Protein AF-A0AAV0XR40-F1 (afdb_monomer_lite)

Organism: NCBI:txid13131

Foldseek 3Di:
DDDPPADVVNVLVVLLVCLVVLVVVVVVDPDPVVSCVVPVCCVDPCSVVSVQSNVCVVPVVDPTPVVVCVVCLVVLLVVLVVQQDDPVLVVLSVVCVVCVVPDDPVRSVVNSVLSVLRRDFQPDWDFDDDPPPDTDTDRVSNVVSVVVVVVVVVVD

Radius of gyration: 19.57 Å; chains: 1; bounding box: 43×39×58 Å

Sequence (156 aa):
MHDKNCSFPDLENNWKATTNYRLNEIQKASTTSDILNKWIGFTLPLGYRLIDIDFCTLYPNCPNLVSIFEEKSEKLMDLLNEKIKDKSSLIIFESLKNSSNIICQNGKNTVLFYLLHAIFVPTSKKVTNYDKGKISLVKYSIRLSEQLYDLQKFSL

Structure (mmCIF, N/CA/C/O backbone):
data_AF-A0AAV0XR40-F1
#
_entry.id   AF-A0AAV0XR40-F1
#
loop_
_atom_site.group_PDB
_atom_site.id
_atom_site.type_symbol
_atom_site.label_atom_id
_atom_site.label_alt_id
_atom_site.label_comp_id
_atom_site.label_asym_id
_atom_site.label_entity_id
_atom_site.label_seq_id
_atom_site.pdbx_PDB_ins_code
_atom_site.Cartn_x
_atom_site.Cartn_y
_atom_site.Cartn_z
_atom_site.occupancy
_atom_site.B_iso_or_equiv
_atom_site.auth_seq_id
_atom_site.auth_comp_id
_atom_site.auth_asym_id
_atom_site.auth_atom_id
_atom_site.pdbx_PDB_model_num
ATOM 1 N N . MET A 1 1 ? 21.177 -3.750 -6.651 1.00 48.56 1 MET A N 1
ATOM 2 C CA . MET A 1 1 ? 22.154 -2.919 -7.389 1.00 48.56 1 MET A CA 1
ATOM 3 C C . MET A 1 1 ? 21.515 -1.563 -7.625 1.00 48.56 1 MET A C 1
ATOM 5 O O . MET A 1 1 ? 20.610 -1.483 -8.439 1.00 48.56 1 MET A O 1
ATOM 9 N N . HIS A 1 2 ? 21.907 -0.533 -6.879 1.00 54.31 2 HIS A N 1
ATOM 10 C CA . HIS A 1 2 ? 21.575 0.848 -7.228 1.00 54.31 2 HIS A CA 1
ATOM 11 C C . HIS A 1 2 ? 22.885 1.509 -7.617 1.00 54.31 2 HIS A C 1
ATOM 13 O O . HIS A 1 2 ? 23.748 1.726 -6.766 1.00 54.31 2 HIS A O 1
ATOM 19 N N . ASP A 1 3 ? 23.052 1.768 -8.908 1.00 62.16 3 ASP A N 1
ATOM 20 C CA . ASP A 1 3 ? 24.117 2.639 -9.375 1.00 62.16 3 ASP A CA 1
ATOM 21 C C . ASP A 1 3 ? 23.765 4.061 -8.925 1.00 62.16 3 ASP A C 1
ATOM 23 O O . ASP A 1 3 ? 22.676 4.558 -9.215 1.00 62.16 3 ASP A O 1
ATOM 27 N N . LYS A 1 4 ? 24.631 4.695 -8.130 1.00 64.38 4 LYS A N 1
ATOM 28 C CA . LYS A 1 4 ? 24.392 6.046 -7.596 1.00 64.38 4 LYS A CA 1
ATOM 29 C C . LYS A 1 4 ? 24.312 7.109 -8.701 1.00 64.38 4 LYS A C 1
ATOM 31 O O . LYS A 1 4 ? 23.841 8.205 -8.423 1.00 64.38 4 LYS A O 1
ATOM 36 N N . ASN A 1 5 ? 24.712 6.769 -9.928 1.00 71.56 5 ASN A N 1
ATOM 37 C CA . ASN A 1 5 ? 24.687 7.654 -11.090 1.00 71.56 5 ASN A CA 1
ATOM 38 C C . ASN A 1 5 ? 23.484 7.421 -12.024 1.00 71.56 5 ASN A C 1
ATOM 40 O O . ASN A 1 5 ? 23.393 8.061 -13.067 1.00 71.56 5 ASN A O 1
ATOM 44 N N . CYS A 1 6 ? 22.565 6.512 -11.682 1.00 79.50 6 CYS A N 1
ATOM 45 C CA . CYS A 1 6 ? 21.383 6.223 -12.494 1.00 79.50 6 CYS A CA 1
ATOM 46 C C . CYS A 1 6 ? 20.291 7.279 -12.262 1.00 79.50 6 CYS A C 1
ATOM 48 O O . CYS A 1 6 ? 19.894 7.524 -11.118 1.00 79.50 6 CYS A O 1
ATOM 50 N N . SER A 1 7 ? 19.790 7.900 -13.334 1.00 89.12 7 SER A N 1
ATOM 51 C CA . SER A 1 7 ? 18.655 8.817 -13.234 1.00 89.12 7 SER A CA 1
ATOM 52 C C . SER A 1 7 ? 17.369 8.051 -12.892 1.00 89.12 7 SER A C 1
ATOM 54 O O . SER A 1 7 ? 17.247 6.856 -13.165 1.00 89.12 7 SER A O 1
ATOM 56 N N . PHE A 1 8 ? 16.373 8.721 -12.304 1.00 89.88 8 PHE A N 1
ATOM 57 C CA . PHE A 1 8 ? 15.100 8.054 -12.006 1.00 89.88 8 PHE A CA 1
ATOM 58 C C . PHE A 1 8 ? 14.393 7.502 -13.267 1.00 89.88 8 PHE A C 1
ATOM 60 O O . PHE A 1 8 ? 13.914 6.372 -13.211 1.00 89.88 8 PHE A O 1
ATOM 67 N N . PRO A 1 9 ? 14.370 8.207 -14.417 1.00 92.25 9 PRO A N 1
ATOM 68 C CA . PRO A 1 9 ? 13.858 7.636 -15.668 1.00 92.25 9 PRO A CA 1
ATOM 69 C C . PRO A 1 9 ? 14.581 6.358 -16.120 1.00 92.25 9 PRO A C 1
ATOM 71 O O . PRO A 1 9 ? 13.934 5.393 -16.530 1.00 92.25 9 PRO A O 1
ATOM 74 N N . ASP A 1 10 ? 15.912 6.315 -16.010 1.00 92.06 10 ASP A N 1
ATOM 75 C CA . ASP A 1 10 ? 16.688 5.114 -16.348 1.00 92.06 10 ASP A CA 1
ATOM 76 C C . ASP A 1 10 ? 16.366 3.967 -15.387 1.00 92.06 10 ASP A C 1
ATOM 78 O O . ASP A 1 10 ? 16.205 2.815 -15.801 1.00 92.06 10 ASP A O 1
ATOM 82 N N . LEU A 1 11 ? 16.204 4.286 -14.100 1.00 92.75 11 LEU A N 1
ATOM 83 C CA . LEU A 1 11 ? 15.750 3.336 -13.096 1.00 92.75 11 LEU A CA 1
ATOM 84 C C . LEU A 1 11 ? 14.375 2.772 -13.454 1.00 92.75 11 LEU A C 1
ATOM 86 O O . LEU A 1 11 ? 14.224 1.558 -13.418 1.00 92.75 11 LEU A O 1
ATOM 90 N N . GLU A 1 12 ? 13.399 3.599 -13.837 1.00 94.62 12 GLU A N 1
ATOM 91 C CA . GLU A 1 12 ? 12.062 3.138 -14.238 1.00 94.62 12 GLU A CA 1
ATOM 92 C C . GLU A 1 12 ? 12.103 2.209 -15.454 1.00 94.62 12 GLU A C 1
ATOM 94 O O . GLU A 1 12 ? 11.424 1.180 -15.466 1.00 94.62 12 GLU A O 1
ATOM 99 N N . ASN A 1 13 ? 12.915 2.536 -16.462 1.00 94.62 13 ASN A N 1
ATOM 100 C CA . ASN A 1 13 ? 13.085 1.695 -17.648 1.00 94.62 13 ASN A CA 1
ATOM 101 C C . ASN A 1 13 ? 13.672 0.327 -17.279 1.00 94.62 13 ASN A C 1
ATOM 103 O O . ASN A 1 13 ? 13.127 -0.713 -17.661 1.00 94.62 13 ASN A O 1
ATOM 107 N N . ASN A 1 14 ? 14.724 0.319 -16.459 1.00 93.31 14 ASN A N 1
ATOM 108 C CA . ASN A 1 14 ? 15.316 -0.909 -15.934 1.00 93.31 14 ASN A CA 1
ATOM 109 C C . ASN A 1 14 ? 14.332 -1.680 -15.041 1.00 93.31 14 ASN A C 1
ATOM 111 O O . ASN A 1 14 ? 14.293 -2.913 -15.068 1.00 93.31 14 ASN A O 1
ATOM 115 N N . TRP A 1 15 ? 13.503 -0.971 -14.270 1.00 95.75 15 TRP A N 1
ATOM 116 C CA . TRP A 1 15 ? 12.488 -1.568 -13.408 1.00 95.75 15 TRP A CA 1
ATOM 117 C C . TRP A 1 15 ? 11.461 -2.333 -14.236 1.00 95.75 15 TRP A C 1
ATOM 119 O O . TRP A 1 15 ? 11.241 -3.511 -13.962 1.00 95.75 15 TRP A O 1
ATOM 129 N N . LYS A 1 16 ? 10.920 -1.709 -15.293 1.00 95.75 16 LYS A N 1
ATOM 130 C CA . LYS A 1 16 ? 9.979 -2.334 -16.239 1.00 95.75 16 LYS A CA 1
ATOM 131 C C . LYS A 1 16 ? 10.571 -3.575 -16.905 1.00 95.75 16 LYS A C 1
ATOM 133 O O . LYS A 1 16 ? 9.909 -4.605 -16.981 1.00 95.75 16 LYS A O 1
ATOM 138 N N . ALA A 1 17 ? 11.830 -3.504 -17.340 1.00 95.62 17 ALA A N 1
ATOM 139 C CA . ALA A 1 17 ? 12.509 -4.632 -17.981 1.00 95.62 17 ALA A CA 1
ATOM 140 C C . ALA A 1 17 ? 12.721 -5.829 -17.032 1.00 95.62 17 ALA A C 1
ATOM 142 O O . ALA A 1 17 ? 12.817 -6.971 -17.475 1.00 95.62 17 ALA A O 1
ATOM 143 N N . THR A 1 18 ? 12.781 -5.580 -15.721 1.00 95.69 18 THR A N 1
ATOM 144 C CA . THR A 1 18 ? 13.079 -6.595 -14.699 1.00 95.69 18 THR A CA 1
ATOM 145 C C . THR A 1 18 ? 11.859 -7.046 -13.894 1.00 95.69 18 THR A C 1
ATOM 147 O O . THR A 1 18 ? 12.010 -7.871 -12.991 1.00 95.69 18 THR A O 1
ATOM 150 N N . THR A 1 19 ? 10.651 -6.565 -14.214 1.00 96.44 19 THR A N 1
ATOM 151 C CA . THR A 1 19 ? 9.446 -6.782 -13.396 1.00 96.44 19 THR A CA 1
ATOM 152 C C . THR A 1 19 ? 9.135 -8.246 -13.131 1.00 96.44 19 THR A C 1
ATOM 154 O O . THR A 1 19 ? 9.009 -8.635 -11.975 1.00 96.44 19 THR A O 1
ATOM 157 N N . ASN A 1 20 ? 9.088 -9.095 -14.159 1.00 95.31 20 ASN A N 1
ATOM 158 C CA . ASN A 1 20 ? 8.744 -10.509 -13.968 1.00 95.31 20 ASN A CA 1
ATOM 159 C C . ASN A 1 20 ? 9.747 -11.241 -13.062 1.00 95.31 20 ASN A C 1
ATOM 161 O O . ASN A 1 20 ? 9.359 -12.036 -12.207 1.00 95.31 20 ASN A O 1
ATOM 165 N N . TYR A 1 21 ? 11.040 -10.938 -13.212 1.00 95.81 21 TYR A N 1
ATOM 166 C CA . TYR A 1 21 ? 12.083 -11.491 -12.351 1.00 95.81 21 TYR A CA 1
ATOM 167 C C . TYR A 1 21 ? 11.924 -11.006 -10.905 1.00 95.81 21 TYR A C 1
ATOM 169 O O . TYR A 1 21 ? 11.910 -11.815 -9.978 1.00 95.81 21 TYR A O 1
ATOM 177 N N . ARG A 1 22 ? 11.745 -9.695 -10.709 1.00 96.12 22 ARG A N 1
ATOM 178 C CA . ARG A 1 22 ? 11.548 -9.096 -9.386 1.00 96.12 22 ARG A CA 1
ATOM 179 C C . ARG A 1 22 ? 10.299 -9.633 -8.690 1.00 96.12 22 ARG A C 1
ATOM 181 O O . ARG A 1 22 ? 10.385 -9.979 -7.518 1.00 96.12 22 ARG A O 1
ATOM 188 N N . LEU A 1 23 ? 9.173 -9.753 -9.392 1.00 95.69 23 LEU A N 1
ATOM 189 C CA . LEU A 1 23 ? 7.925 -10.290 -8.842 1.00 95.69 23 LEU A CA 1
ATOM 190 C C . LEU A 1 23 ? 8.082 -11.742 -8.375 1.00 95.69 23 LEU A C 1
ATOM 192 O O . LEU A 1 23 ? 7.651 -12.078 -7.275 1.00 95.69 23 LEU A O 1
ATOM 196 N N . ASN A 1 24 ? 8.755 -12.586 -9.162 1.00 95.25 24 ASN A N 1
ATOM 197 C CA . ASN A 1 24 ? 9.062 -13.966 -8.776 1.00 95.25 24 ASN A CA 1
ATOM 198 C C . ASN A 1 24 ? 9.956 -14.037 -7.524 1.00 95.25 24 ASN A C 1
ATOM 200 O O . ASN A 1 24 ? 9.766 -14.899 -6.671 1.00 95.25 24 ASN A O 1
ATOM 204 N N . GLU A 1 25 ? 10.916 -13.121 -7.390 1.00 94.88 25 GLU A N 1
ATOM 205 C CA . GLU A 1 25 ? 11.760 -13.026 -6.193 1.00 94.88 25 GLU A CA 1
ATOM 206 C C . GLU A 1 25 ? 10.977 -12.532 -4.970 1.00 94.88 25 GLU A C 1
ATOM 208 O O . GLU A 1 25 ? 11.143 -13.071 -3.879 1.00 94.88 25 GLU A O 1
ATOM 213 N N . ILE A 1 26 ? 10.096 -11.542 -5.147 1.00 94.31 26 ILE A N 1
ATOM 214 C CA . ILE A 1 26 ? 9.221 -11.022 -4.087 1.00 94.31 26 ILE A CA 1
ATOM 215 C C . ILE A 1 26 ? 8.309 -12.129 -3.550 1.00 94.31 26 ILE A C 1
ATOM 217 O O . ILE A 1 26 ? 8.183 -12.273 -2.339 1.00 94.31 26 ILE A O 1
ATOM 221 N N . GLN A 1 27 ? 7.728 -12.950 -4.429 1.00 92.00 27 GLN A N 1
ATOM 222 C CA . GLN A 1 27 ? 6.870 -14.075 -4.035 1.00 92.00 27 GLN A CA 1
ATOM 223 C C . GLN A 1 27 ? 7.597 -15.131 -3.190 1.00 92.00 27 GLN A C 1
ATOM 225 O O . GLN A 1 27 ? 6.957 -15.851 -2.428 1.00 92.00 27 GLN A O 1
ATOM 230 N N . LYS A 1 28 ? 8.924 -15.232 -3.322 1.00 93.56 28 LYS A N 1
ATOM 231 C CA . LYS A 1 28 ? 9.761 -16.189 -2.583 1.00 93.56 28 LYS A CA 1
ATOM 232 C C . LYS A 1 28 ? 10.374 -15.603 -1.313 1.00 93.56 28 LYS A C 1
ATOM 234 O O . LYS A 1 28 ? 11.020 -16.337 -0.568 1.00 93.56 28 LYS A O 1
ATOM 239 N N . ALA A 1 29 ? 10.228 -14.302 -1.077 1.00 91.62 29 ALA A N 1
ATOM 240 C CA . ALA A 1 29 ? 10.832 -13.648 0.071 1.00 91.62 29 ALA A CA 1
ATOM 241 C C . ALA A 1 29 ? 10.120 -14.034 1.377 1.00 91.62 29 ALA A C 1
ATOM 243 O O . ALA A 1 29 ? 8.896 -14.125 1.441 1.00 91.62 29 ALA A O 1
ATOM 244 N N . SER A 1 30 ? 10.901 -14.223 2.441 1.00 89.50 30 SER A N 1
ATOM 245 C CA . SER A 1 30 ? 10.394 -14.560 3.775 1.00 89.50 30 SER A CA 1
ATOM 246 C C . SER A 1 30 ? 9.817 -13.362 4.521 1.00 89.50 30 SER A C 1
ATOM 248 O O . SER A 1 30 ? 8.893 -13.520 5.319 1.00 89.50 30 SER A O 1
ATOM 250 N N . THR A 1 31 ? 10.374 -12.167 4.305 1.00 88.94 31 THR A N 1
ATOM 251 C CA . THR A 1 31 ? 9.967 -10.955 5.018 1.00 88.94 31 THR A CA 1
ATOM 252 C C . THR A 1 31 ? 9.937 -9.736 4.104 1.00 88.94 31 THR A C 1
ATOM 254 O O . THR A 1 31 ? 10.660 -9.650 3.110 1.00 88.94 31 THR A O 1
ATOM 257 N N . THR A 1 32 ? 9.141 -8.736 4.487 1.00 88.44 32 THR A N 1
ATOM 258 C CA . THR A 1 32 ? 9.124 -7.429 3.816 1.00 88.44 32 THR A CA 1
ATOM 259 C C . THR A 1 32 ? 10.486 -6.736 3.883 1.00 88.44 32 THR A C 1
ATOM 261 O O . THR A 1 32 ? 10.891 -6.088 2.922 1.00 88.44 32 THR A O 1
ATOM 264 N N . SER A 1 33 ? 11.231 -6.904 4.980 1.00 90.56 33 SER A N 1
ATOM 265 C CA . SER A 1 33 ? 12.575 -6.335 5.123 1.00 90.56 33 SER A CA 1
ATOM 266 C C . SER A 1 33 ? 13.551 -6.901 4.091 1.00 90.56 33 SER A C 1
ATOM 268 O O . SER A 1 33 ? 14.320 -6.139 3.511 1.00 90.56 33 SER A O 1
ATOM 270 N N . ASP A 1 34 ? 13.487 -8.204 3.797 1.00 91.69 34 ASP A N 1
ATOM 271 C CA . ASP A 1 34 ? 14.332 -8.831 2.768 1.00 91.69 34 ASP A CA 1
ATOM 272 C C . ASP A 1 34 ? 14.064 -8.222 1.385 1.00 91.69 34 ASP A C 1
ATOM 274 O O . ASP A 1 34 ? 14.996 -7.937 0.627 1.00 91.69 34 ASP A O 1
ATOM 278 N N . ILE A 1 35 ? 12.788 -7.959 1.080 1.00 93.25 35 ILE A N 1
ATOM 279 C CA . ILE A 1 35 ? 12.368 -7.306 -0.164 1.00 93.25 35 ILE A CA 1
ATOM 280 C C . ILE A 1 35 ? 12.940 -5.889 -0.241 1.00 93.25 35 ILE A C 1
ATOM 282 O O . ILE A 1 35 ? 13.577 -5.551 -1.237 1.00 93.25 35 ILE A O 1
ATOM 286 N N . LEU A 1 36 ? 12.744 -5.074 0.800 1.00 91.94 36 LEU A N 1
ATOM 287 C CA . LEU A 1 36 ? 13.175 -3.671 0.818 1.00 91.94 36 LEU A CA 1
ATOM 288 C C . LEU A 1 36 ? 14.702 -3.530 0.780 1.00 91.94 36 LEU A C 1
ATOM 290 O O . LEU A 1 36 ? 15.219 -2.653 0.092 1.00 91.94 36 LEU A O 1
ATOM 294 N N . ASN A 1 37 ? 15.429 -4.431 1.445 1.00 91.06 37 ASN A N 1
ATOM 295 C CA . ASN A 1 37 ? 16.893 -4.448 1.432 1.00 91.06 37 ASN A CA 1
ATOM 296 C C . ASN A 1 37 ? 17.459 -4.851 0.063 1.00 91.06 37 ASN A C 1
ATOM 298 O O . ASN A 1 37 ? 18.492 -4.334 -0.363 1.00 91.06 37 ASN A O 1
ATOM 302 N N . LYS A 1 38 ? 16.799 -5.774 -0.647 1.00 92.25 38 LYS A N 1
ATOM 303 C CA . LYS A 1 38 ? 17.227 -6.217 -1.982 1.00 92.25 38 LYS A CA 1
ATOM 304 C C . LYS A 1 38 ? 16.838 -5.217 -3.073 1.00 92.25 38 LYS A C 1
ATOM 306 O O . LYS A 1 38 ? 17.646 -4.907 -3.953 1.00 92.25 38 LYS A O 1
ATOM 311 N N . TRP A 1 39 ? 15.615 -4.700 -3.001 1.00 92.94 39 TRP A N 1
ATOM 312 C CA . TRP A 1 39 ? 14.998 -3.801 -3.974 1.00 92.94 39 TRP A CA 1
ATOM 313 C C . TRP A 1 39 ? 14.872 -2.387 -3.405 1.00 92.94 39 TRP A C 1
ATOM 315 O O . TRP A 1 39 ? 13.783 -1.824 -3.314 1.00 92.94 39 TRP A O 1
ATOM 325 N N . ILE A 1 40 ? 16.017 -1.785 -3.080 1.00 91.06 40 ILE A N 1
ATOM 326 C CA . ILE A 1 40 ? 16.108 -0.458 -2.444 1.00 91.06 40 ILE A CA 1
ATOM 327 C C . ILE A 1 40 ? 15.446 0.680 -3.236 1.00 91.06 40 ILE A C 1
ATOM 329 O O . ILE A 1 40 ? 15.197 1.747 -2.690 1.00 91.06 40 ILE A O 1
ATOM 333 N N . GLY A 1 41 ? 15.120 0.467 -4.516 1.00 91.31 41 GLY A N 1
ATOM 334 C CA . GLY A 1 41 ? 14.324 1.417 -5.297 1.00 91.31 41 GLY A CA 1
ATOM 335 C C . GLY A 1 41 ? 12.993 1.763 -4.621 1.00 91.31 41 GLY A C 1
ATOM 336 O O . GLY A 1 41 ? 12.555 2.909 -4.689 1.00 91.31 41 GLY A O 1
ATOM 337 N N . PHE A 1 42 ? 12.390 0.816 -3.895 1.00 91.94 42 PHE A N 1
ATOM 338 C CA . PHE A 1 42 ? 11.147 1.046 -3.157 1.00 91.94 42 PHE A CA 1
ATOM 339 C C . PHE A 1 42 ? 11.279 2.063 -2.018 1.00 91.94 42 PHE A C 1
ATOM 341 O O . PHE A 1 42 ? 10.280 2.667 -1.641 1.00 91.94 42 PHE A O 1
ATOM 348 N N . THR A 1 43 ? 12.484 2.285 -1.482 1.00 90.25 43 THR A N 1
ATOM 349 C CA . THR A 1 43 ? 12.714 3.224 -0.372 1.00 90.25 43 THR A CA 1
ATOM 350 C C . THR A 1 43 ? 13.096 4.630 -0.843 1.00 90.25 43 THR A C 1
ATOM 352 O O . THR A 1 43 ? 13.355 5.502 -0.017 1.00 90.25 43 THR A O 1
ATOM 355 N N . LEU A 1 44 ? 13.173 4.870 -2.156 1.00 91.06 44 LEU A N 1
ATOM 356 C CA . LEU A 1 44 ? 13.453 6.195 -2.714 1.00 91.06 44 LEU A CA 1
ATOM 357 C C . LEU A 1 44 ? 12.217 7.112 -2.610 1.00 91.06 44 LEU A C 1
ATOM 359 O O . LEU A 1 44 ? 11.094 6.608 -2.624 1.00 91.06 44 LEU A O 1
ATOM 363 N N . PRO A 1 45 ? 12.374 8.453 -2.618 1.00 88.44 45 PRO A N 1
ATOM 364 C CA . PRO A 1 45 ? 11.243 9.391 -2.560 1.00 88.44 45 PRO A CA 1
ATOM 365 C C . PRO A 1 45 ? 10.163 9.179 -3.638 1.00 88.44 45 PRO A C 1
ATOM 367 O O . PRO A 1 45 ? 8.989 9.447 -3.405 1.00 88.44 45 PRO A O 1
ATOM 370 N N . LEU A 1 46 ? 10.543 8.667 -4.814 1.00 90.56 46 LEU A N 1
ATOM 371 C CA . LEU A 1 46 ? 9.627 8.312 -5.907 1.00 90.56 46 LEU A CA 1
ATOM 372 C C . LEU A 1 46 ? 9.423 6.793 -6.055 1.00 90.56 46 LEU A C 1
ATOM 374 O O . LEU A 1 46 ? 8.841 6.336 -7.037 1.00 90.56 46 LEU A O 1
ATOM 378 N N . GLY A 1 47 ? 9.870 6.001 -5.079 1.00 92.81 47 GLY A N 1
ATOM 379 C CA . GLY A 1 47 ? 9.826 4.538 -5.101 1.00 92.81 47 GLY A CA 1
ATOM 380 C C . GLY A 1 47 ? 8.417 3.960 -5.237 1.00 92.81 47 GLY A C 1
ATOM 381 O O . GLY A 1 47 ? 8.250 2.881 -5.799 1.00 92.81 47 GLY A O 1
ATOM 382 N N . TYR A 1 48 ? 7.381 4.699 -4.831 1.00 91.56 48 TYR A N 1
ATOM 383 C CA . TYR A 1 48 ? 5.987 4.292 -5.035 1.00 91.56 48 TYR A CA 1
ATOM 384 C C . TYR A 1 48 ? 5.622 4.119 -6.522 1.00 91.56 48 TYR A C 1
ATOM 386 O O . TYR A 1 48 ? 4.808 3.262 -6.847 1.00 91.56 48 TYR A O 1
ATOM 394 N N . ARG A 1 49 ? 6.262 4.855 -7.444 1.00 94.62 49 ARG A N 1
ATOM 395 C CA . ARG A 1 49 ? 6.068 4.676 -8.898 1.00 94.62 49 ARG A CA 1
ATOM 396 C C . ARG A 1 49 ? 6.597 3.327 -9.384 1.00 94.62 49 ARG A C 1
ATOM 398 O O . ARG A 1 49 ? 6.058 2.738 -10.313 1.00 94.62 49 ARG A O 1
ATOM 405 N N . LEU A 1 50 ? 7.640 2.822 -8.728 1.00 95.81 50 LEU A N 1
ATOM 406 C CA . LEU A 1 50 ? 8.213 1.508 -9.006 1.00 95.81 50 LEU A CA 1
ATOM 407 C C . LEU A 1 50 ? 7.288 0.383 -8.522 1.00 95.81 50 LEU A C 1
ATOM 409 O O . LEU A 1 50 ? 7.150 -0.631 -9.202 1.00 95.81 50 LEU A O 1
ATOM 413 N N . ILE A 1 51 ? 6.615 0.590 -7.384 1.00 94.75 51 ILE A N 1
ATOM 414 C CA . ILE A 1 51 ? 5.546 -0.299 -6.901 1.00 94.75 51 ILE A CA 1
ATOM 415 C C . ILE A 1 51 ? 4.380 -0.307 -7.895 1.00 94.75 51 ILE A C 1
ATOM 417 O O . ILE A 1 51 ? 3.829 -1.364 -8.183 1.00 94.75 51 ILE A O 1
ATOM 421 N N . ASP A 1 52 ? 4.029 0.851 -8.451 1.00 95.00 52 ASP A N 1
ATOM 422 C CA . ASP A 1 52 ? 2.930 0.965 -9.409 1.00 95.00 52 ASP A CA 1
ATOM 423 C C . ASP A 1 52 ? 3.206 0.206 -10.722 1.00 95.00 52 ASP A C 1
ATOM 425 O O . ASP A 1 52 ? 2.327 -0.477 -11.241 1.00 95.00 52 ASP A O 1
ATOM 429 N N . ILE A 1 53 ? 4.455 0.211 -11.209 1.00 95.94 53 ILE A N 1
ATOM 430 C CA . ILE A 1 53 ? 4.887 -0.633 -12.342 1.00 95.94 53 ILE A CA 1
ATOM 431 C C . ILE A 1 53 ? 4.637 -2.122 -12.053 1.00 95.94 53 ILE A C 1
ATOM 433 O O . ILE A 1 53 ? 4.121 -2.853 -12.907 1.00 95.94 53 ILE A O 1
ATOM 437 N N . ASP A 1 54 ? 5.005 -2.574 -10.854 1.00 95.81 54 ASP A N 1
ATOM 438 C CA . ASP A 1 54 ? 4.820 -3.962 -10.427 1.00 95.81 54 ASP A CA 1
ATOM 439 C C . ASP A 1 54 ? 3.326 -4.302 -10.288 1.00 95.81 54 ASP A C 1
ATOM 441 O O . ASP A 1 54 ? 2.881 -5.353 -10.755 1.00 95.81 54 ASP A O 1
ATOM 445 N N . PHE A 1 55 ? 2.534 -3.383 -9.728 1.00 95.44 55 PHE A N 1
ATOM 446 C CA . PHE A 1 55 ? 1.083 -3.508 -9.606 1.00 95.44 55 PHE A CA 1
ATOM 447 C C . PHE A 1 55 ? 0.402 -3.640 -10.973 1.00 95.44 55 PHE A C 1
ATOM 449 O O . PHE A 1 55 ? -0.343 -4.594 -11.187 1.00 95.44 55 PHE A O 1
ATOM 456 N N . CYS A 1 56 ? 0.694 -2.746 -11.918 1.00 95.06 56 CYS A N 1
ATOM 457 C CA . CYS A 1 56 ? 0.105 -2.773 -13.259 1.00 95.06 56 CYS A CA 1
ATOM 458 C C . CYS A 1 56 ? 0.516 -4.018 -14.057 1.00 95.06 56 CYS A C 1
ATOM 460 O O . CYS A 1 56 ? -0.235 -4.478 -14.913 1.00 95.06 56 CYS A O 1
ATOM 462 N N . THR A 1 57 ? 1.679 -4.605 -13.757 1.00 94.81 57 THR A N 1
ATOM 463 C CA . THR A 1 57 ? 2.088 -5.879 -14.369 1.00 94.81 57 THR A CA 1
ATOM 464 C C . THR A 1 57 ? 1.281 -7.060 -13.819 1.00 94.81 57 THR A C 1
ATOM 466 O O . THR A 1 57 ? 0.919 -7.957 -14.576 1.00 94.81 57 THR A O 1
ATOM 469 N N . LEU A 1 58 ? 0.966 -7.060 -12.519 1.00 94.12 58 LEU A N 1
ATOM 470 C CA . LEU A 1 58 ? 0.121 -8.085 -11.891 1.00 94.12 58 LEU A CA 1
ATOM 471 C C . LEU A 1 58 ? -1.368 -7.924 -12.235 1.00 94.12 58 LEU A C 1
ATOM 473 O O . LEU A 1 58 ? -2.085 -8.916 -12.354 1.00 94.12 58 LEU A O 1
ATOM 477 N N . TYR A 1 59 ? -1.829 -6.683 -12.392 1.00 94.69 59 TYR A N 1
ATOM 478 C CA . TYR A 1 59 ? -3.234 -6.326 -12.583 1.00 94.69 59 TYR A CA 1
ATOM 479 C C . TYR A 1 59 ? -3.405 -5.411 -13.807 1.00 94.69 59 TYR A C 1
ATOM 481 O O . TYR A 1 59 ? -3.737 -4.235 -13.656 1.00 94.69 59 TYR A O 1
ATOM 489 N N . PRO A 1 60 ? -3.235 -5.934 -15.036 1.00 92.94 60 PRO A N 1
ATOM 490 C CA . PRO A 1 60 ? -3.218 -5.124 -16.261 1.00 92.94 60 PRO A CA 1
ATOM 491 C C . PRO A 1 60 ? -4.554 -4.434 -16.578 1.00 92.94 60 PRO A C 1
ATOM 493 O O . PRO A 1 60 ? -4.590 -3.484 -17.353 1.00 92.94 60 PRO A O 1
ATOM 496 N N . ASN A 1 61 ? -5.653 -4.902 -15.981 1.00 93.25 61 ASN A N 1
ATOM 497 C CA . ASN A 1 61 ? -6.988 -4.324 -16.153 1.00 93.25 61 ASN A CA 1
ATOM 498 C C . ASN A 1 61 ? -7.313 -3.236 -15.114 1.00 93.25 61 ASN A C 1
ATOM 500 O O . ASN A 1 61 ? -8.417 -2.695 -15.119 1.00 93.25 61 ASN A O 1
ATOM 504 N N . CYS A 1 62 ? -6.394 -2.948 -14.193 1.00 91.19 62 CYS A N 1
ATOM 505 C CA . CYS A 1 62 ? -6.539 -1.883 -13.209 1.00 91.19 62 CYS A CA 1
ATOM 506 C C . CYS A 1 62 ? -5.757 -0.638 -13.662 1.00 91.19 62 CYS A C 1
ATOM 508 O O . CYS A 1 62 ? -4.686 -0.783 -14.244 1.00 91.19 62 CYS A O 1
ATOM 510 N N . PRO A 1 63 ? -6.255 0.584 -13.391 1.00 90.50 63 PRO A N 1
ATOM 511 C CA . PRO A 1 63 ? -5.611 1.813 -13.849 1.00 90.50 63 PRO A CA 1
ATOM 512 C C . PRO A 1 63 ? -4.231 2.034 -13.217 1.00 90.50 63 PRO A C 1
ATOM 514 O O . PRO A 1 63 ? -3.255 2.236 -13.929 1.00 90.50 63 PRO A O 1
ATOM 517 N N . ASN A 1 64 ? -4.167 2.038 -11.887 1.00 92.19 64 ASN A N 1
ATOM 518 C CA . ASN A 1 64 ? -2.957 2.115 -11.070 1.00 92.19 64 ASN A CA 1
ATOM 519 C C . ASN A 1 64 ? -3.346 1.850 -9.605 1.00 92.19 64 ASN A C 1
ATOM 521 O O . ASN A 1 64 ? -4.535 1.846 -9.257 1.00 92.19 64 ASN A O 1
ATOM 525 N N . LEU A 1 65 ? -2.355 1.632 -8.745 1.00 91.69 65 LEU A N 1
ATOM 526 C CA . LEU A 1 65 ? -2.567 1.317 -7.335 1.00 91.69 65 LEU A CA 1
ATOM 527 C C . LEU A 1 65 ? -3.297 2.444 -6.592 1.00 91.69 65 LEU A C 1
ATOM 529 O O . LEU A 1 65 ? -4.172 2.169 -5.773 1.00 91.69 65 LEU A O 1
ATOM 533 N N . VAL A 1 66 ? -2.951 3.702 -6.878 1.00 89.25 66 VAL A N 1
ATOM 534 C CA . VAL A 1 66 ? -3.483 4.876 -6.169 1.00 89.25 66 VAL A CA 1
ATOM 535 C C . VAL A 1 66 ? -4.977 5.038 -6.436 1.00 89.25 66 VAL A C 1
ATOM 537 O O . VAL A 1 66 ? -5.764 5.097 -5.497 1.00 89.25 66 VAL A O 1
ATOM 540 N N . SER A 1 67 ? -5.386 5.020 -7.704 1.00 89.75 67 SER A N 1
ATOM 541 C CA . SER A 1 67 ? -6.790 5.158 -8.100 1.00 89.75 67 SER A CA 1
ATOM 542 C C . SER A 1 67 ? -7.646 3.997 -7.595 1.00 89.75 67 SER A C 1
ATOM 544 O O . SER A 1 67 ? -8.771 4.204 -7.147 1.00 89.75 67 SER A O 1
ATOM 546 N N . ILE A 1 68 ? -7.114 2.768 -7.618 1.00 91.75 68 ILE A N 1
ATOM 547 C CA . ILE A 1 68 ? -7.815 1.620 -7.031 1.00 91.75 68 ILE A CA 1
ATOM 548 C C . ILE A 1 68 ? -7.960 1.790 -5.521 1.00 91.75 68 ILE A C 1
ATOM 550 O O . ILE A 1 68 ? -9.025 1.505 -4.977 1.00 91.75 68 ILE A O 1
ATOM 554 N N . PHE A 1 69 ? -6.918 2.251 -4.830 1.00 90.75 69 PHE A N 1
ATOM 555 C CA . PHE A 1 69 ? -6.996 2.477 -3.394 1.00 90.75 69 PHE A CA 1
ATOM 556 C C . PHE A 1 69 ? -8.064 3.518 -3.041 1.00 90.75 69 PHE A C 1
ATOM 558 O O . PHE A 1 69 ? -8.851 3.260 -2.137 1.00 90.75 69 PHE A O 1
ATOM 565 N N . GLU A 1 70 ? -8.151 4.627 -3.777 1.00 88.12 70 GLU A N 1
ATOM 566 C CA . GLU A 1 70 ? -9.199 5.641 -3.584 1.00 88.12 70 GLU A CA 1
ATOM 567 C C . GLU A 1 70 ? -10.613 5.069 -3.779 1.00 88.12 70 GLU A C 1
ATOM 569 O O . GLU A 1 70 ? -11.516 5.354 -2.997 1.00 88.12 70 GLU A O 1
ATOM 574 N N . GLU A 1 71 ? -10.816 4.191 -4.765 1.00 87.75 71 GLU A N 1
ATOM 575 C CA . GLU A 1 71 ? -12.107 3.513 -4.949 1.00 87.75 71 GLU A CA 1
ATOM 576 C C . GLU A 1 71 ? -12.428 2.564 -3.777 1.00 87.75 71 GLU A C 1
ATOM 578 O O . GLU A 1 71 ? -13.576 2.438 -3.342 1.00 87.75 71 GLU A O 1
ATOM 583 N N . LYS A 1 72 ? -11.420 1.851 -3.259 1.00 89.75 72 LYS A N 1
ATOM 584 C CA . LYS A 1 72 ? -11.611 0.868 -2.181 1.00 89.75 72 LYS A CA 1
ATOM 585 C C . LYS A 1 72 ? -11.585 1.483 -0.782 1.00 89.75 72 LYS A C 1
ATOM 587 O O . LYS A 1 72 ? -12.054 0.822 0.146 1.00 89.75 72 LYS A O 1
ATOM 592 N N . SER A 1 73 ? -11.084 2.705 -0.602 1.00 90.56 73 SER A N 1
ATOM 593 C CA . SER A 1 73 ? -10.951 3.327 0.720 1.00 90.56 73 SER A CA 1
ATOM 594 C C . SER A 1 73 ? -12.300 3.577 1.388 1.00 90.56 73 SER A C 1
ATOM 596 O O . SER A 1 73 ? -12.399 3.445 2.603 1.00 90.56 73 SER A O 1
ATOM 598 N N . GLU A 1 74 ? -13.359 3.829 0.617 1.00 88.19 74 GLU A N 1
ATOM 599 C CA . GLU A 1 74 ? -14.723 3.947 1.157 1.00 88.19 74 GLU A CA 1
ATOM 600 C C . GLU A 1 74 ? -15.214 2.620 1.753 1.00 88.19 74 GLU A C 1
ATOM 602 O O . GLU A 1 74 ? -15.688 2.563 2.884 1.00 88.19 74 GLU A O 1
ATOM 607 N N . LYS A 1 75 ? -14.977 1.499 1.060 1.00 90.94 75 LYS A N 1
ATOM 608 C CA . LYS A 1 75 ? -15.295 0.164 1.599 1.00 90.94 75 LYS A CA 1
ATOM 609 C C . LYS A 1 75 ? -14.477 -0.157 2.847 1.00 90.94 75 LYS A C 1
ATOM 611 O O . LYS A 1 75 ? -14.944 -0.869 3.734 1.00 90.94 75 LYS A O 1
ATOM 616 N N . LEU A 1 76 ? -13.245 0.348 2.913 1.00 91.06 76 LEU A N 1
ATOM 617 C CA . LEU A 1 76 ? -12.424 0.232 4.109 1.00 91.06 76 LEU A CA 1
ATOM 618 C C . LEU A 1 76 ? -13.005 1.057 5.267 1.00 91.06 76 LEU A C 1
ATOM 620 O O . LEU A 1 76 ? -13.035 0.555 6.386 1.00 91.06 76 LEU A O 1
ATOM 624 N N . MET A 1 77 ? -13.510 2.269 5.016 1.00 91.00 77 MET A N 1
ATOM 625 C CA . MET A 1 77 ? -14.211 3.073 6.027 1.00 91.00 77 MET A CA 1
ATOM 626 C C . MET A 1 77 ? -15.420 2.325 6.598 1.00 91.00 77 MET A C 1
ATOM 628 O O . MET A 1 77 ? -15.574 2.263 7.820 1.00 91.00 77 MET A O 1
ATOM 632 N N . ASP A 1 78 ? -16.231 1.702 5.742 1.00 91.38 78 ASP A N 1
ATOM 633 C CA . ASP A 1 78 ? -17.374 0.889 6.173 1.00 91.38 78 ASP A CA 1
ATOM 634 C C . ASP A 1 78 ? -16.932 -0.292 7.047 1.00 91.38 78 ASP A C 1
ATOM 636 O O . ASP A 1 78 ? -17.493 -0.536 8.119 1.00 91.38 78 ASP A O 1
ATOM 640 N N . LEU A 1 79 ? -15.870 -0.990 6.633 1.00 91.88 79 LEU A N 1
ATOM 641 C CA . LEU A 1 79 ? -15.314 -2.109 7.389 1.00 91.88 79 LEU A CA 1
ATOM 642 C C . LEU A 1 79 ? -14.782 -1.665 8.759 1.00 91.88 79 LEU A C 1
ATOM 644 O O . LEU A 1 79 ? -15.029 -2.334 9.762 1.00 91.88 79 LEU A O 1
ATOM 648 N N . LEU A 1 80 ? -14.062 -0.544 8.825 1.00 91.50 80 LEU A N 1
ATOM 649 C CA . LEU A 1 80 ? -13.561 0.018 10.081 1.00 91.50 80 LEU A CA 1
ATOM 650 C C . LEU A 1 80 ? -14.721 0.387 11.013 1.00 91.50 80 LEU A C 1
ATOM 652 O O . LEU A 1 80 ? -14.673 0.071 12.201 1.00 91.50 80 LEU A O 1
ATOM 656 N N . ASN A 1 81 ? -15.793 0.966 10.470 1.00 91.44 81 ASN A N 1
ATOM 657 C CA . ASN A 1 81 ? -16.992 1.293 11.235 1.00 91.44 81 ASN A CA 1
ATOM 658 C C . ASN A 1 81 ? -17.653 0.062 11.868 1.00 91.44 81 ASN A C 1
ATOM 660 O O . ASN A 1 81 ? -18.150 0.139 12.987 1.00 91.44 81 ASN A O 1
ATOM 664 N N . GLU A 1 82 ? -17.658 -1.071 11.166 1.00 91.12 82 GLU A N 1
ATOM 665 C CA . GLU A 1 82 ? -18.250 -2.313 11.666 1.00 91.12 82 GLU A CA 1
ATOM 666 C C . GLU A 1 82 ? -17.333 -3.051 12.659 1.00 91.12 82 GLU A C 1
ATOM 668 O O . GLU A 1 82 ? -17.801 -3.690 13.607 1.00 91.12 82 GLU A O 1
ATOM 673 N N . LYS A 1 83 ? -16.016 -3.031 12.418 1.00 89.12 83 LYS A N 1
ATOM 674 C CA . LYS A 1 83 ? -15.070 -3.946 13.077 1.00 89.12 83 LYS A CA 1
ATOM 675 C C . LYS A 1 83 ? -14.294 -3.335 14.236 1.00 89.12 83 LYS A C 1
ATOM 677 O O . LYS A 1 83 ? -13.881 -4.103 15.109 1.00 89.12 83 LYS A O 1
ATOM 682 N N . ILE A 1 84 ? -14.079 -2.018 14.271 1.00 89.25 84 ILE A N 1
ATOM 683 C CA . ILE A 1 84 ? -13.372 -1.386 15.390 1.00 89.25 84 ILE A CA 1
ATOM 684 C C . ILE A 1 84 ? -14.229 -1.514 16.656 1.00 89.25 84 ILE A C 1
ATOM 686 O O . ILE A 1 84 ? -15.406 -1.164 16.678 1.00 89.25 84 ILE A O 1
ATOM 690 N N . LYS A 1 85 ? -13.623 -2.027 17.730 1.00 85.31 85 LYS A N 1
ATOM 691 C CA . LYS A 1 85 ? -14.282 -2.206 19.038 1.00 85.31 85 LYS A CA 1
ATOM 692 C C . LYS A 1 85 ? -13.514 -1.570 20.189 1.00 85.31 85 LYS A C 1
ATOM 694 O O . LYS A 1 85 ? -14.074 -1.398 21.269 1.00 85.31 85 LYS A O 1
ATOM 699 N N . ASP A 1 86 ? -12.231 -1.272 20.001 1.00 85.62 86 ASP A N 1
ATOM 700 C CA . ASP A 1 86 ? -11.424 -0.636 21.030 1.00 85.62 86 ASP A CA 1
ATOM 701 C C . ASP A 1 86 ? -11.690 0.872 21.075 1.00 85.62 86 ASP A C 1
ATOM 703 O O . ASP A 1 86 ? -11.816 1.553 20.058 1.00 85.62 86 ASP A O 1
ATOM 707 N N . LYS A 1 87 ? -11.776 1.400 22.296 1.00 87.62 87 LYS A N 1
ATOM 708 C CA . LYS A 1 87 ? -12.176 2.787 22.535 1.00 87.62 87 LYS A CA 1
ATOM 709 C C . LYS A 1 87 ? -11.191 3.799 21.935 1.00 87.62 87 LYS A C 1
ATOM 711 O O . LYS A 1 87 ? -11.620 4.833 21.440 1.00 87.62 87 LYS A O 1
ATOM 716 N N . SER A 1 88 ? -9.891 3.506 21.979 1.00 88.06 88 SER A N 1
ATOM 717 C CA . SER A 1 88 ? -8.831 4.357 21.422 1.00 88.06 88 SER A CA 1
ATOM 718 C C . SER A 1 88 ? -9.001 4.577 19.922 1.00 88.06 88 SER A C 1
ATOM 720 O O . SER A 1 88 ? -9.043 5.719 19.470 1.00 88.06 88 SER A O 1
ATOM 722 N N . SER A 1 89 ? -9.157 3.497 19.158 1.00 90.81 89 SER A N 1
ATOM 723 C CA . SER A 1 89 ? -9.310 3.565 17.707 1.00 90.81 89 SER A CA 1
ATOM 724 C C . SER A 1 89 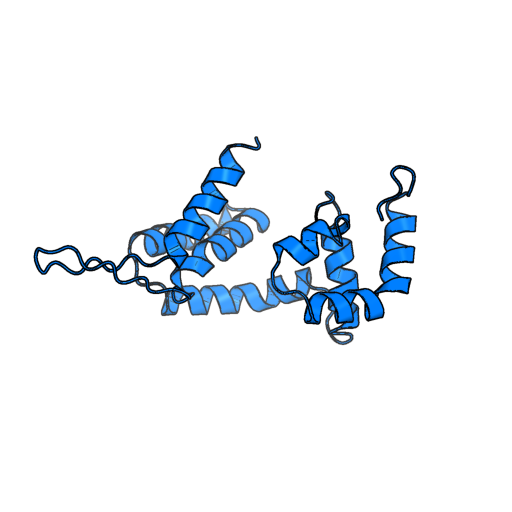? -10.668 4.130 17.307 1.00 90.81 89 SER A C 1
ATOM 726 O O . SER A 1 89 ? -10.735 4.863 16.324 1.00 90.81 89 SER A O 1
ATOM 728 N N . LEU A 1 90 ? -11.733 3.881 18.086 1.00 91.19 90 LEU A N 1
ATOM 729 C CA . LEU A 1 90 ? -13.038 4.520 17.865 1.00 91.19 90 LEU A CA 1
ATOM 730 C C . LEU A 1 90 ? -12.946 6.046 17.950 1.00 91.19 90 LEU A C 1
ATOM 732 O O . LEU A 1 90 ? -13.431 6.721 17.050 1.00 91.19 90 LEU A O 1
ATOM 736 N N . ILE A 1 91 ? -12.268 6.593 18.965 1.00 92.69 91 ILE A N 1
ATOM 737 C CA . ILE A 1 91 ? -12.099 8.051 19.113 1.00 92.69 91 ILE A CA 1
ATOM 738 C C . ILE A 1 91 ? -11.370 8.647 17.899 1.00 92.69 91 ILE A C 1
ATOM 740 O O . ILE A 1 91 ? -11.761 9.697 17.381 1.00 92.69 91 ILE A O 1
ATOM 744 N N . ILE A 1 92 ? -10.317 7.977 17.425 1.00 91.94 92 ILE A N 1
ATOM 745 C CA . ILE A 1 92 ? -9.551 8.416 16.250 1.00 91.94 92 IL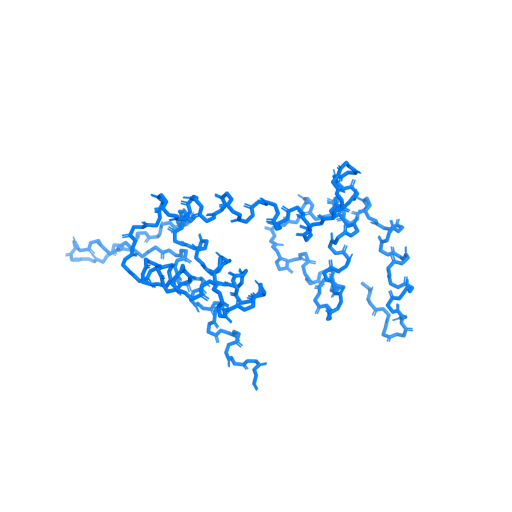E A CA 1
ATOM 746 C C . ILE A 1 92 ? -10.420 8.342 14.986 1.00 91.94 92 ILE A C 1
ATOM 748 O O . ILE A 1 92 ? -10.428 9.273 14.181 1.00 91.94 92 ILE A O 1
ATOM 752 N N . PHE A 1 93 ? -11.191 7.268 14.828 1.00 92.62 93 PHE A N 1
ATOM 753 C CA . PHE A 1 93 ? -12.076 7.069 13.685 1.00 92.62 93 PHE A CA 1
ATOM 754 C C . PHE A 1 93 ? -13.246 8.065 13.652 1.00 92.62 93 PHE A C 1
ATOM 756 O O . PHE A 1 93 ? -13.561 8.620 12.600 1.00 92.62 93 PHE A O 1
ATOM 763 N N . GLU A 1 94 ? -13.859 8.362 14.797 1.00 91.62 94 GLU A N 1
ATOM 764 C CA . GLU A 1 94 ? -14.879 9.410 14.923 1.00 91.62 94 GLU A CA 1
ATOM 765 C C . GLU A 1 94 ? -14.298 10.792 14.616 1.00 91.62 94 GLU A C 1
ATOM 767 O O . GLU A 1 94 ? -14.916 11.578 13.896 1.00 91.62 94 GLU A O 1
ATOM 772 N N . SER A 1 95 ? -13.079 11.073 15.087 1.00 90.38 95 SER A N 1
ATOM 773 C CA . SER A 1 95 ? -12.378 12.320 14.765 1.00 90.38 95 SER A CA 1
ATOM 774 C C . SER A 1 95 ? -12.168 12.461 13.258 1.00 90.38 95 SER A C 1
ATOM 776 O O . SER A 1 95 ? -12.434 13.529 12.708 1.00 90.38 95 SER A O 1
ATOM 778 N N . LEU A 1 96 ? -11.766 11.385 12.571 1.00 90.75 96 LEU A N 1
ATOM 779 C CA . LEU A 1 96 ? -11.620 11.357 11.113 1.00 90.75 96 LEU A CA 1
ATOM 780 C C . LEU A 1 96 ? -12.944 11.655 10.393 1.00 90.75 96 LEU A C 1
ATOM 782 O O . LEU A 1 96 ? -12.956 12.449 9.454 1.00 90.75 96 LEU A O 1
ATOM 786 N N . LYS A 1 97 ? -14.062 11.072 10.847 1.00 88.06 97 LYS A N 1
ATOM 787 C CA . LYS A 1 97 ? -15.395 11.345 10.282 1.00 88.06 97 LYS A CA 1
ATOM 788 C C . LYS A 1 97 ? -15.821 12.796 10.479 1.00 88.06 97 LYS A C 1
ATOM 790 O O . LYS A 1 97 ? -16.282 13.431 9.539 1.00 88.06 97 LYS A O 1
ATOM 795 N N . ASN A 1 98 ? -15.626 13.335 11.679 1.00 87.69 98 ASN A N 1
ATOM 796 C CA . ASN A 1 98 ? -16.047 14.695 12.019 1.00 87.69 98 ASN A CA 1
ATOM 797 C C . ASN A 1 98 ? -15.180 15.774 11.348 1.00 87.69 98 ASN A C 1
ATOM 799 O O . ASN A 1 98 ? -15.635 16.894 11.135 1.00 87.69 98 ASN A O 1
ATOM 803 N N . SER A 1 99 ? -13.936 15.442 11.000 1.00 84.69 99 SER A N 1
ATOM 804 C CA . SER A 1 99 ? -12.977 16.347 10.352 1.00 84.69 99 SER A CA 1
ATOM 805 C C . SER A 1 99 ? -12.762 16.045 8.864 1.00 84.69 99 SER A C 1
ATOM 807 O O . SER A 1 99 ? -11.842 16.589 8.247 1.00 84.69 99 SER A O 1
ATOM 809 N N . SER A 1 100 ? -13.628 15.229 8.252 1.00 73.50 100 SER A N 1
ATOM 810 C CA . SER A 1 100 ? -13.478 14.763 6.867 1.00 73.50 100 SER A CA 1
ATOM 811 C C . SER A 1 100 ? -13.396 15.895 5.839 1.00 73.50 100 SER A C 1
ATOM 813 O O . SER A 1 100 ? -12.819 15.710 4.771 1.00 73.50 100 SER A O 1
ATOM 815 N N . ASN A 1 101 ? -13.953 17.066 6.140 1.00 75.69 101 ASN A N 1
ATOM 816 C CA . ASN A 1 101 ? -13.946 18.222 5.238 1.00 75.69 101 ASN A CA 1
ATOM 817 C C . ASN A 1 101 ? -12.747 19.158 5.463 1.00 75.69 101 ASN A C 1
ATOM 819 O O . ASN A 1 101 ? -12.538 20.080 4.683 1.00 75.69 101 ASN A O 1
ATOM 823 N N . ILE A 1 102 ? -11.972 18.930 6.527 1.00 79.88 102 ILE A N 1
ATOM 824 C CA . ILE A 1 102 ? -10.836 19.766 6.940 1.00 79.88 102 ILE A CA 1
ATOM 825 C C . ILE A 1 102 ? -9.511 19.066 6.609 1.00 79.88 102 ILE A C 1
ATOM 827 O O . ILE A 1 102 ? -8.542 19.710 6.214 1.00 79.88 102 ILE A O 1
ATOM 831 N N . ILE A 1 103 ? -9.462 17.739 6.756 1.00 83.00 103 ILE A N 1
ATOM 832 C CA . ILE A 1 103 ? -8.258 16.942 6.514 1.00 83.00 103 ILE A CA 1
ATOM 833 C C . ILE A 1 103 ? -8.094 16.669 5.011 1.00 83.00 103 ILE A C 1
ATOM 835 O O . ILE A 1 103 ? -9.022 16.216 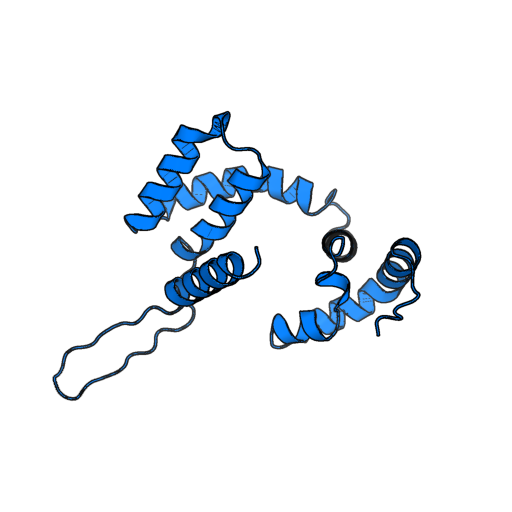4.339 1.00 83.00 103 ILE A O 1
ATOM 839 N N . CYS A 1 104 ? -6.887 16.901 4.484 1.00 86.56 104 CYS A N 1
ATOM 840 C CA . CYS A 1 104 ? -6.542 16.563 3.102 1.00 86.56 104 CYS A CA 1
ATOM 841 C C . CYS A 1 104 ? -6.558 15.041 2.862 1.00 86.56 104 CYS A C 1
ATOM 843 O O . CYS A 1 104 ? -6.418 14.251 3.796 1.00 86.56 104 CYS A O 1
ATOM 845 N N . GLN A 1 105 ? -6.667 14.603 1.605 1.00 84.06 105 GLN A N 1
ATOM 846 C CA . GLN A 1 105 ? -6.781 13.174 1.281 1.00 84.06 105 GLN A CA 1
ATOM 847 C C . GLN A 1 105 ? -5.632 12.330 1.856 1.00 84.06 105 GLN A C 1
ATOM 849 O O . GLN A 1 105 ? -5.867 11.267 2.426 1.00 84.06 105 GLN A O 1
ATOM 854 N N . ASN A 1 106 ? -4.398 12.839 1.808 1.00 85.06 106 ASN A N 1
ATOM 855 C CA . ASN A 1 106 ? -3.241 12.155 2.390 1.00 85.06 106 ASN A CA 1
ATOM 856 C C . ASN A 1 106 ? -3.387 11.961 3.903 1.00 85.06 106 ASN A C 1
ATOM 858 O O . ASN A 1 106 ? -3.085 10.888 4.414 1.00 85.06 106 ASN A O 1
ATOM 862 N N . GLY A 1 107 ? -3.896 12.968 4.619 1.00 87.75 107 GLY A N 1
ATOM 863 C CA . GLY A 1 107 ? -4.163 12.855 6.051 1.00 87.75 107 GLY A CA 1
ATOM 864 C C . GLY A 1 107 ? -5.222 11.794 6.353 1.00 87.75 107 GLY A C 1
ATOM 865 O O . GLY A 1 107 ? -5.032 10.986 7.262 1.00 87.75 107 GLY A O 1
ATOM 866 N N . LYS A 1 108 ? -6.291 11.728 5.548 1.00 89.06 108 LYS A N 1
ATOM 867 C CA . LYS A 1 108 ? -7.318 10.682 5.676 1.00 89.06 108 LYS A CA 1
ATOM 868 C C . LYS A 1 108 ? -6.732 9.291 5.465 1.00 89.06 108 LYS A C 1
ATOM 870 O O . LYS A 1 108 ? -6.946 8.409 6.293 1.00 89.06 108 LYS A O 1
ATOM 875 N N . ASN A 1 109 ? -5.950 9.119 4.400 1.00 89.44 109 ASN A N 1
ATOM 876 C CA . ASN A 1 109 ? -5.301 7.855 4.065 1.00 89.44 109 ASN A CA 1
ATOM 877 C C . ASN A 1 109 ? -4.355 7.401 5.186 1.00 89.44 109 ASN A C 1
ATOM 879 O O . ASN A 1 109 ? -4.380 6.237 5.573 1.00 89.44 109 ASN A O 1
ATOM 883 N N . THR A 1 110 ? -3.576 8.316 5.768 1.00 89.62 110 THR A N 1
ATOM 884 C CA . THR A 1 110 ? -2.696 8.011 6.905 1.00 89.62 110 THR A CA 1
ATOM 885 C C . THR A 1 110 ? -3.479 7.488 8.108 1.00 89.62 110 THR A C 1
ATOM 887 O O . THR A 1 110 ? -3.103 6.468 8.686 1.00 89.62 110 THR A O 1
ATOM 890 N N . VAL A 1 111 ? -4.588 8.141 8.473 1.00 90.31 111 VAL A N 1
ATOM 891 C CA . VAL A 1 111 ? -5.429 7.688 9.593 1.00 90.31 111 VAL A CA 1
ATOM 892 C C . VAL A 1 111 ? -6.081 6.339 9.282 1.00 90.31 111 VAL A C 1
ATOM 894 O O . VAL A 1 111 ? -6.090 5.458 10.138 1.00 90.31 111 VAL A O 1
ATOM 897 N N . LEU A 1 112 ? -6.560 6.140 8.052 1.00 90.94 112 LEU A N 1
ATOM 898 C CA . LEU A 1 112 ? -7.086 4.858 7.578 1.00 90.94 112 LEU A CA 1
ATOM 899 C C . LEU A 1 112 ? -6.067 3.724 7.741 1.00 90.94 112 LEU A C 1
ATOM 901 O O . LEU A 1 112 ? -6.382 2.700 8.345 1.00 90.94 112 LEU A O 1
ATOM 905 N N . PHE A 1 113 ? -4.841 3.916 7.244 1.00 90.06 113 PHE A N 1
ATOM 906 C CA . PHE A 1 113 ? -3.770 2.925 7.366 1.00 90.06 113 PHE A CA 1
ATOM 907 C C . PHE A 1 113 ? -3.387 2.668 8.819 1.00 90.06 113 PHE A C 1
ATOM 909 O O . PHE A 1 113 ? -3.167 1.517 9.190 1.00 90.06 113 PHE A O 1
ATOM 916 N N . TYR A 1 114 ? -3.352 3.711 9.652 1.00 89.50 114 TYR A N 1
ATOM 917 C CA . TYR A 1 114 ? -3.122 3.548 11.080 1.00 89.50 114 TYR A CA 1
ATOM 918 C C . TYR A 1 114 ? -4.198 2.653 11.702 1.00 89.50 114 TYR A C 1
ATOM 920 O O . TYR A 1 114 ? -3.859 1.677 12.361 1.00 89.50 114 TYR A O 1
ATOM 928 N N . LEU A 1 115 ? -5.482 2.905 11.436 1.00 91.25 115 LEU A N 1
ATOM 929 C CA . LEU A 1 115 ? -6.605 2.156 12.015 1.00 91.25 115 LEU A CA 1
ATOM 930 C C . LEU A 1 115 ? -6.701 0.692 11.555 1.00 91.25 115 LEU A C 1
ATOM 932 O O . LEU A 1 115 ? -7.418 -0.093 12.178 1.00 91.25 115 LEU A O 1
ATOM 936 N N . LEU A 1 116 ? -5.949 0.276 10.531 1.00 89.81 116 LEU A N 1
ATOM 937 C CA . LEU A 1 116 ? -5.898 -1.128 10.116 1.00 89.81 116 LEU A CA 1
ATOM 938 C C . LEU A 1 116 ? -5.463 -2.072 11.248 1.00 89.81 116 LEU A C 1
ATOM 940 O O . LEU A 1 116 ? -5.922 -3.215 11.314 1.00 89.81 116 LEU A O 1
ATOM 944 N N . HIS A 1 117 ? -4.625 -1.609 12.181 1.00 84.19 117 HIS A N 1
ATOM 945 C CA . HIS A 1 117 ? -4.193 -2.438 13.312 1.00 84.19 117 HIS A CA 1
ATOM 946 C C . HIS A 1 117 ? -5.353 -2.847 14.237 1.00 84.19 117 HIS A C 1
ATOM 948 O O . HIS A 1 117 ? -5.265 -3.881 14.902 1.00 84.19 117 HIS A O 1
ATOM 954 N N . ALA A 1 118 ? -6.434 -2.061 14.270 1.00 86.62 118 ALA A N 1
ATOM 955 C CA . ALA A 1 118 ? -7.606 -2.317 15.101 1.00 86.62 118 ALA A CA 1
ATOM 956 C C . ALA A 1 118 ? -8.486 -3.446 14.541 1.00 86.62 118 ALA A C 1
ATOM 958 O O . ALA A 1 118 ? -9.187 -4.123 15.296 1.00 86.62 118 ALA A O 1
ATOM 959 N N . ILE A 1 119 ? -8.431 -3.681 13.224 1.00 85.44 119 ILE A N 1
ATOM 960 C CA . ILE A 1 119 ? -9.192 -4.744 12.551 1.00 85.44 119 ILE A CA 1
ATOM 961 C C . ILE A 1 119 ? -8.367 -6.007 12.317 1.00 85.44 119 ILE A C 1
ATOM 963 O O . ILE A 1 119 ? -8.920 -7.108 12.275 1.00 85.44 119 ILE A O 1
ATOM 967 N N . PHE A 1 120 ? -7.046 -5.880 12.185 1.00 82.12 120 PHE A N 1
ATOM 968 C CA . PHE A 1 120 ? -6.180 -7.034 12.014 1.00 82.12 120 PHE A CA 1
ATOM 969 C C . PHE A 1 120 ? -6.003 -7.783 13.335 1.00 82.12 120 PHE A C 1
ATOM 971 O O . PHE A 1 120 ? -5.527 -7.260 14.344 1.00 82.12 120 PHE A O 1
ATOM 978 N N . VAL A 1 121 ? -6.383 -9.062 13.320 1.00 66.88 121 VAL A N 1
ATOM 979 C CA . VAL A 1 121 ? -6.178 -9.958 14.458 1.00 66.88 121 VAL A CA 1
ATOM 980 C C . VAL A 1 121 ? -4.670 -10.083 14.712 1.00 66.88 121 VAL A C 1
ATOM 982 O O . VAL A 1 121 ? -3.923 -10.316 13.762 1.00 66.88 121 VAL A O 1
ATOM 985 N N . PRO A 1 122 ? -4.199 -9.980 15.970 1.00 57.88 122 PRO A N 1
ATOM 986 C CA . PRO A 1 122 ? -2.802 -10.229 16.287 1.00 57.88 122 PRO A CA 1
ATOM 987 C C . PRO A 1 122 ? -2.368 -11.603 15.777 1.00 57.88 122 PRO A C 1
ATOM 989 O O . PRO A 1 122 ? -2.885 -12.625 16.229 1.00 57.88 122 PRO A O 1
ATOM 992 N N . THR A 1 123 ? -1.397 -11.617 14.868 1.00 50.00 123 THR A N 1
ATOM 993 C CA . THR A 1 123 ? -0.849 -12.826 14.236 1.00 50.00 123 THR A CA 1
ATOM 994 C C . THR A 1 123 ? -0.076 -13.709 15.216 1.00 50.00 123 THR A C 1
ATOM 996 O O . THR A 1 123 ? 0.092 -14.898 14.966 1.00 50.00 123 THR A O 1
ATOM 999 N N . SER A 1 124 ? 0.316 -13.168 16.375 1.00 46.69 124 SER A N 1
ATOM 1000 C CA . SER A 1 124 ? 1.009 -13.906 17.432 1.00 46.69 124 SER A CA 1
ATOM 1001 C C . SER A 1 124 ? 0.366 -13.648 18.792 1.00 46.69 124 SER A C 1
ATOM 1003 O O . SER A 1 124 ? 0.327 -12.517 19.285 1.00 46.69 124 SER A O 1
ATOM 1005 N N . LYS A 1 125 ? -0.116 -14.722 19.424 1.00 42.41 125 LYS A N 1
ATOM 1006 C CA . LYS A 1 125 ? -0.483 -14.760 20.844 1.00 42.41 125 LYS A CA 1
ATOM 1007 C C . LYS A 1 125 ? 0.673 -15.420 21.588 1.00 42.41 125 LYS A C 1
ATOM 1009 O O . LYS A 1 125 ? 0.848 -16.628 21.470 1.00 42.41 125 LYS A O 1
ATOM 1014 N N . LYS A 1 126 ? 1.465 -14.660 22.348 1.00 44.19 126 LYS A N 1
ATOM 1015 C CA . LYS A 1 126 ? 2.412 -15.265 23.294 1.00 44.19 126 LYS A CA 1
ATOM 1016 C C . LYS A 1 126 ? 1.755 -15.268 24.668 1.00 44.19 126 LYS A C 1
ATOM 1018 O O . LYS A 1 126 ? 1.457 -14.211 25.216 1.00 44.19 126 LYS A O 1
ATOM 1023 N N . VAL A 1 127 ? 1.479 -16.462 25.181 1.00 44.03 127 VAL A N 1
ATOM 1024 C CA . VAL A 1 127 ? 1.036 -16.661 26.561 1.00 44.03 127 VAL A CA 1
ATOM 1025 C C . VAL A 1 127 ? 2.296 -16.783 27.407 1.00 44.03 127 VAL A C 1
ATOM 1027 O O . VAL A 1 127 ? 3.041 -17.749 27.274 1.00 44.03 127 VAL A O 1
ATOM 1030 N N . THR A 1 128 ? 2.574 -15.785 28.237 1.00 48.91 128 THR A N 1
ATOM 1031 C CA . THR A 1 128 ? 3.585 -15.899 29.292 1.00 48.91 128 THR A CA 1
ATOM 1032 C C . THR A 1 128 ? 2.886 -16.312 30.577 1.00 48.91 128 THR A C 1
ATOM 1034 O O . THR A 1 128 ? 2.148 -15.519 31.162 1.00 48.91 128 THR A O 1
ATOM 1037 N N . ASN A 1 129 ? 3.102 -17.556 31.003 1.00 40.91 129 ASN A N 1
ATOM 1038 C CA . ASN A 1 129 ? 2.710 -18.006 32.333 1.00 40.91 129 ASN A CA 1
ATOM 1039 C C . ASN A 1 129 ? 3.746 -17.487 33.334 1.00 40.91 129 ASN A C 1
ATOM 1041 O O . ASN A 1 129 ? 4.922 -17.821 33.230 1.00 40.91 129 ASN A O 1
ATOM 1045 N N . TYR A 1 130 ? 3.309 -16.670 34.288 1.00 48.97 130 TYR A N 1
ATOM 1046 C CA . TYR A 1 130 ? 4.068 -16.407 35.508 1.00 48.97 130 TYR A CA 1
ATOM 1047 C C . TYR A 1 130 ? 3.548 -17.335 36.615 1.00 48.97 130 TYR A C 1
ATOM 1049 O O . TYR A 1 130 ? 2.339 -17.573 36.686 1.00 48.97 130 TYR A O 1
ATOM 1057 N N . ASP A 1 131 ? 4.438 -17.797 37.499 1.00 48.50 131 ASP A N 1
ATOM 1058 C CA . ASP A 1 131 ? 4.235 -18.798 38.573 1.00 48.50 131 ASP A CA 1
ATOM 1059 C C . ASP A 1 131 ? 3.135 -18.488 39.622 1.00 48.50 131 ASP A C 1
ATOM 1061 O O . ASP A 1 131 ? 3.030 -19.155 40.647 1.00 48.50 131 ASP A O 1
ATOM 1065 N N . LYS A 1 132 ? 2.276 -17.486 39.400 1.00 51.44 132 LYS A N 1
ATOM 1066 C CA . LYS A 1 132 ? 1.171 -17.095 40.299 1.00 51.44 132 LYS A CA 1
ATOM 1067 C C . LYS A 1 132 ? -0.220 -17.140 39.649 1.00 51.44 132 LYS A C 1
ATOM 1069 O O . LYS A 1 132 ? -1.132 -16.459 40.107 1.00 51.44 132 LYS A O 1
ATOM 1074 N N . GLY A 1 133 ? -0.399 -17.909 38.573 1.00 48.22 133 GLY A N 1
ATOM 1075 C CA . GLY A 1 133 ? -1.726 -18.212 38.007 1.00 48.22 133 GLY A CA 1
ATOM 1076 C C . GLY A 1 133 ? -2.443 -17.048 37.306 1.00 48.22 133 GLY A C 1
ATOM 1077 O O . GLY A 1 133 ? -3.605 -17.185 36.929 1.00 48.22 133 GLY A O 1
ATOM 1078 N N . LYS A 1 134 ? -1.779 -15.904 37.096 1.00 39.88 134 LYS A N 1
ATOM 1079 C CA . LYS A 1 134 ? -2.351 -14.760 36.371 1.00 39.88 134 LYS A CA 1
ATOM 1080 C C . LYS A 1 134 ? -1.846 -14.759 34.927 1.00 39.88 134 LYS A C 1
ATOM 1082 O O . LYS A 1 134 ? -0.701 -14.404 34.663 1.00 39.88 134 LYS A O 1
ATOM 1087 N N . ILE A 1 135 ? -2.710 -15.170 34.000 1.00 47.19 135 ILE A N 1
ATOM 1088 C CA . ILE A 1 135 ? -2.439 -15.173 32.558 1.00 47.19 135 ILE A CA 1
ATOM 1089 C C . ILE A 1 135 ? -2.584 -13.737 32.041 1.00 47.19 135 ILE A C 1
ATOM 1091 O O . ILE A 1 135 ? -3.689 -13.194 32.027 1.00 47.19 135 ILE A O 1
ATOM 1095 N N . SER A 1 136 ? -1.489 -13.109 31.608 1.00 49.38 136 SER A N 1
ATOM 1096 C CA . SER A 1 136 ? -1.549 -11.866 30.834 1.00 49.38 136 SER A CA 1
ATOM 1097 C C . SER A 1 136 ? -1.406 -12.187 29.347 1.00 49.38 136 SER A C 1
ATOM 1099 O O . SER A 1 136 ? -0.477 -12.864 28.907 1.00 49.38 136 SER A O 1
ATOM 1101 N N . LEU A 1 137 ? -2.378 -11.732 28.558 1.00 44.94 137 LEU A N 1
ATOM 1102 C CA . LEU A 1 137 ? -2.451 -11.991 27.125 1.00 44.94 137 LEU A CA 1
ATOM 1103 C C . LEU A 1 137 ? -1.917 -10.756 26.398 1.00 44.94 137 LEU A C 1
ATOM 1105 O O . LEU A 1 137 ? -2.649 -9.798 26.159 1.00 44.94 137 LEU A O 1
ATOM 1109 N N . VAL A 1 138 ? -0.621 -10.754 26.085 1.00 46.72 138 VAL A N 1
ATOM 1110 C CA . VAL A 1 138 ? -0.011 -9.661 25.320 1.00 46.72 138 VAL A CA 1
ATOM 1111 C C . VAL A 1 138 ? -0.321 -9.883 23.839 1.00 46.72 138 VAL A C 1
ATOM 1113 O O . VAL A 1 138 ? 0.144 -10.843 23.222 1.00 46.72 138 VAL A O 1
ATOM 1116 N N . LYS A 1 139 ? -1.161 -9.012 23.271 1.00 43.97 139 LYS A N 1
ATOM 1117 C CA 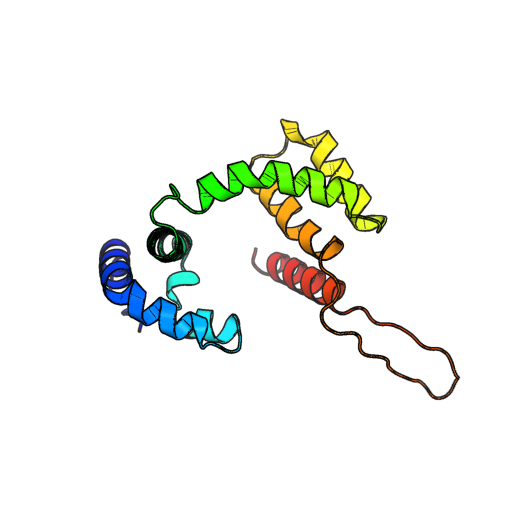. LYS A 1 139 ? -1.511 -8.999 21.844 1.00 43.97 139 LYS A CA 1
ATOM 1118 C C . LYS A 1 139 ? -0.468 -8.185 21.077 1.00 43.97 139 LYS A C 1
ATOM 1120 O O . LYS A 1 139 ? -0.340 -6.987 21.299 1.00 43.97 139 LYS A O 1
ATOM 1125 N N . TYR A 1 140 ? 0.273 -8.829 20.178 1.00 48.44 140 TYR A N 1
ATOM 1126 C CA . TYR A 1 140 ? 1.436 -8.219 19.522 1.00 48.44 140 TYR A CA 1
ATOM 1127 C C . TYR A 1 140 ? 1.118 -7.290 18.334 1.00 48.44 140 TYR A C 1
ATOM 1129 O O . TYR A 1 140 ? 1.997 -6.520 17.964 1.00 48.44 140 TYR A O 1
ATOM 1137 N N . SER A 1 141 ? -0.094 -7.298 17.752 1.00 49.09 141 SER A N 1
ATOM 1138 C CA . SER A 1 141 ? -0.397 -6.397 16.616 1.00 49.09 141 SER A CA 1
ATOM 1139 C C . SER A 1 141 ? -0.375 -4.924 17.011 1.00 49.09 141 SER A C 1
ATOM 1141 O O . SER A 1 141 ? 0.202 -4.121 16.292 1.00 49.09 141 SER A O 1
ATOM 1143 N N . ILE A 1 142 ? -0.938 -4.594 18.175 1.00 53.00 142 ILE A N 1
ATOM 1144 C CA . ILE A 1 142 ? -1.082 -3.213 18.655 1.00 53.00 142 ILE A CA 1
ATOM 1145 C C . ILE A 1 142 ? 0.297 -2.587 18.919 1.00 53.00 142 ILE A C 1
ATOM 1147 O O . ILE A 1 142 ? 0.584 -1.474 18.490 1.00 53.00 142 ILE A O 1
ATOM 1151 N N . ARG A 1 143 ? 1.205 -3.350 19.539 1.00 47.81 143 ARG A N 1
ATOM 1152 C CA . ARG A 1 143 ? 2.533 -2.847 19.913 1.00 47.81 143 ARG A CA 1
ATOM 1153 C C . ARG A 1 143 ? 3.443 -2.600 18.706 1.00 47.81 143 ARG A C 1
ATOM 1155 O O . ARG A 1 143 ? 4.258 -1.688 18.749 1.00 47.81 143 ARG A O 1
ATOM 1162 N N . LEU A 1 144 ? 3.307 -3.389 17.637 1.00 44.81 144 LEU A N 1
ATOM 1163 C CA . LEU A 1 144 ? 4.076 -3.200 16.400 1.00 44.81 144 LEU A CA 1
ATOM 1164 C C . LEU A 1 144 ? 3.619 -1.956 15.626 1.00 44.81 144 LEU A C 1
ATOM 1166 O O . LEU A 1 144 ? 4.466 -1.217 15.131 1.00 44.81 144 LEU A O 1
ATOM 1170 N N . SER A 1 145 ? 2.310 -1.687 15.555 1.00 52.22 145 SER A N 1
ATOM 1171 C CA . SER A 1 145 ? 1.794 -0.456 14.936 1.00 52.22 145 SER A CA 1
ATOM 1172 C C . SER A 1 145 ? 2.147 0.797 15.738 1.00 52.22 145 SER A C 1
ATOM 1174 O O . SER A 1 145 ? 2.524 1.804 15.146 1.00 52.22 1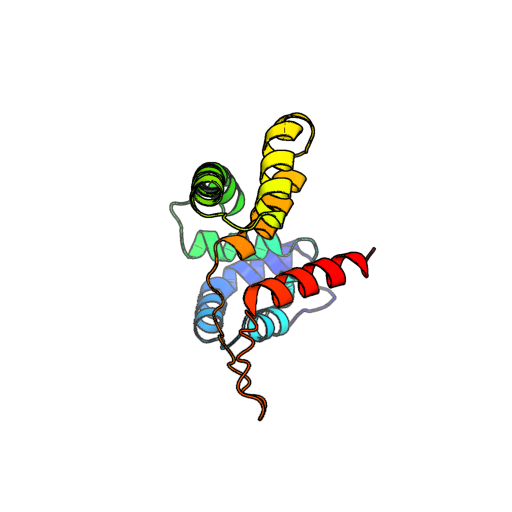45 SER A O 1
ATOM 1176 N N . GLU A 1 146 ? 2.088 0.733 17.072 1.00 52.97 146 GLU A N 1
ATOM 1177 C CA . GLU A 1 146 ? 2.515 1.829 17.956 1.00 52.97 146 GLU A CA 1
ATOM 1178 C C . GLU A 1 146 ? 4.0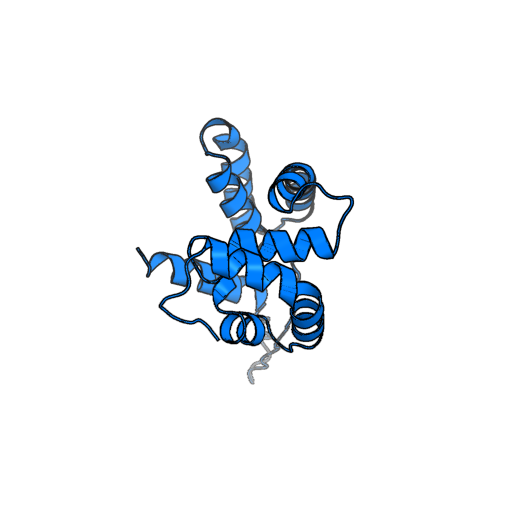17 2.117 17.809 1.00 52.97 146 GLU A C 1
ATOM 1180 O O . GLU A 1 146 ? 4.407 3.265 17.619 1.00 52.97 146 GLU A O 1
ATOM 1185 N N . GLN A 1 147 ? 4.859 1.077 17.789 1.00 51.56 147 GLN A N 1
ATOM 1186 C CA . GLN A 1 147 ? 6.304 1.228 17.589 1.00 51.56 147 GLN A CA 1
ATOM 1187 C C . GLN A 1 147 ? 6.658 1.806 16.213 1.00 51.56 147 GLN A C 1
ATOM 1189 O O . GLN A 1 147 ? 7.557 2.636 16.118 1.00 51.56 147 GLN A O 1
ATOM 1194 N N . LEU A 1 148 ? 5.958 1.402 15.148 1.00 48.50 148 LEU A N 1
ATOM 1195 C CA . LEU A 1 148 ? 6.159 1.964 13.807 1.00 48.50 148 LEU A CA 1
ATOM 1196 C C . LEU A 1 148 ? 5.747 3.441 13.729 1.00 48.50 148 LEU A C 1
ATOM 1198 O O . LEU A 1 148 ? 6.445 4.229 13.094 1.00 48.50 148 LEU A O 1
ATOM 1202 N N . TYR A 1 149 ? 4.652 3.822 14.392 1.00 50.75 149 TYR A N 1
ATOM 1203 C CA . TYR A 1 149 ? 4.197 5.212 14.443 1.00 50.75 149 TYR A CA 1
ATOM 1204 C C . TYR A 1 149 ? 5.154 6.107 15.243 1.00 50.75 149 TYR A C 1
ATOM 1206 O O . TYR A 1 149 ? 5.475 7.216 14.816 1.00 50.75 149 TYR A O 1
ATOM 1214 N N . ASP A 1 150 ? 5.672 5.616 16.370 1.00 43.88 150 ASP A N 1
ATOM 1215 C CA . ASP A 1 150 ? 6.650 6.360 17.166 1.00 43.88 150 ASP A CA 1
ATOM 1216 C C . ASP A 1 150 ? 7.984 6.525 16.426 1.00 43.88 150 ASP A C 1
ATOM 1218 O O . ASP A 1 150 ? 8.583 7.595 16.488 1.00 43.88 150 ASP A O 1
ATOM 1222 N N . LEU A 1 151 ? 8.416 5.532 15.641 1.00 38.78 151 LEU A N 1
ATOM 1223 C CA . LEU A 1 151 ? 9.612 5.652 14.797 1.00 38.78 151 LEU A CA 1
ATOM 1224 C C . LEU A 1 151 ? 9.477 6.743 13.721 1.00 38.78 151 LEU A C 1
ATOM 1226 O O . LEU A 1 151 ? 10.467 7.404 13.418 1.00 38.78 151 LEU A O 1
ATOM 1230 N N . GLN A 1 152 ? 8.272 6.993 13.196 1.00 40.56 152 GLN A N 1
ATOM 1231 C CA . GLN A 1 152 ? 8.030 8.085 12.240 1.00 40.56 152 GLN A CA 1
ATOM 1232 C C . GLN A 1 152 ? 8.103 9.481 12.884 1.00 40.56 152 GLN A C 1
ATOM 1234 O O . GLN A 1 152 ? 8.409 10.454 12.194 1.00 40.56 152 GLN A O 1
ATOM 1239 N N . LYS A 1 153 ? 7.877 9.600 14.201 1.00 38.34 153 LYS A N 1
ATOM 1240 C CA . LYS A 1 153 ? 8.041 10.868 14.935 1.00 38.34 153 LYS A CA 1
ATOM 1241 C C . LYS A 1 153 ? 9.500 11.250 15.186 1.00 38.34 153 LYS A C 1
ATOM 1243 O O . LYS A 1 153 ? 9.761 12.420 15.436 1.00 38.34 153 LYS A O 1
ATOM 1248 N N . PHE A 1 154 ? 10.436 10.302 15.114 1.00 36.84 154 PHE A N 1
ATOM 1249 C CA . PHE A 1 154 ? 11.873 10.555 15.297 1.00 36.84 154 PHE A CA 1
ATOM 1250 C C . PHE A 1 154 ? 12.623 10.852 13.985 1.00 36.84 154 PHE A C 1
ATOM 1252 O O . PHE A 1 154 ? 13.848 10.937 13.990 1.00 36.84 154 PHE A O 1
ATOM 1259 N N . SER A 1 155 ? 11.908 11.002 12.865 1.00 34.12 155 SER A N 1
ATOM 1260 C CA . SER A 1 155 ? 12.481 11.281 11.538 1.00 34.12 155 SER A CA 1
ATOM 1261 C C . SER A 1 155 ? 12.038 12.618 10.917 1.00 34.12 155 SER A C 1
ATOM 1263 O O . SER A 1 155 ? 12.144 12.789 9.703 1.00 34.12 155 SER A O 1
ATOM 1265 N N . LEU A 1 156 ? 11.556 13.557 11.735 1.00 35.78 156 LEU A N 1
ATOM 1266 C CA . LEU A 1 156 ? 11.373 14.979 11.399 1.00 35.78 156 LEU A CA 1
ATOM 1267 C C . LEU A 1 156 ? 12.232 15.841 12.332 1.00 35.78 156 LEU A C 1
ATOM 1269 O O . LEU A 1 156 ? 12.422 17.028 11.993 1.00 35.78 156 LEU A O 1
#

Secondary structure (DSSP, 8-state):
---TT--HHHHHHHHHHHHHHHHHHHHH-S-HHHHHHH-GGGGSTTHHHHHHHHHHHH-TTSS-HHHHHHHHHHHHHHHHHHH--SHHHHHHHHHHHHTTTTS-HHHHHHHHHHHHHHHSPPS-EEEE--TTS--EEEEHHHHHHHHHHHHHHTT-

pLDDT: mean 79.53, std 19.4, range [34.12, 96.44]